Protein AF-A0A0B7N6L7-F1 (afdb_monomer_lite)

Foldseek 3Di:
DDDDPPPVVVVPPVVVVVVVVVVVVVVVVVVVVVVVVVVVVVVVVVVVVVVVVVVVVVVVVVCCCPVFVVVVLVVVLVVLVVVDPDPVSSVVVNVVVVCCCPPPPVVVVVCCVVGVVPD

Secondary structure (DSSP, 8-state):
----SSHHHHHHHHHHHHHHHHHHHHHHHHHHHHHHHHHHHHHHHHHHHHHHHHHHHHHHHHHIIIIIIHHHHHHHHHHHHHH--SHHHHHHHHHHHHHHHHH-HHHHHHHHHHHSTT-

Organism: NCBI:txid35722

Sequence (119 aa):
MKINILEDILGNEEKQEQGIAIKGQAAKLKKLNQQQHLNVKTAFKSYSHSKDRITIHEKIRSEKLNEIILPHLKVELERIRREHNNMDDYRKAREKYIFQFFQQKHEARAFIKKHLKNF

Radius of gyration: 37.96 Å; chains: 1; bounding box: 73×28×114 Å

pLDDT: mean 75.65, std 15.64, range [37.19, 94.06]

Structure (mmCIF, N/CA/C/O backbone):
data_AF-A0A0B7N6L7-F1
#
_entry.id   AF-A0A0B7N6L7-F1
#
loop_
_atom_site.group_PDB
_atom_site.id
_atom_site.type_symbol
_atom_site.label_atom_id
_atom_site.label_alt_id
_atom_site.label_comp_id
_atom_site.label_asym_id
_atom_site.label_entity_id
_atom_site.label_seq_id
_atom_site.pdbx_PDB_ins_code
_atom_site.Cartn_x
_atom_site.Cartn_y
_atom_site.Cartn_z
_atom_site.occupancy
_atom_site.B_iso_or_equiv
_atom_site.auth_seq_id
_atom_site.auth_comp_id
_atom_site.auth_asym_id
_atom_site.auth_atom_id
_atom_site.pdbx_PDB_model_num
ATOM 1 N N . MET A 1 1 ? -46.914 -10.954 86.922 1.00 37.19 1 MET A N 1
ATOM 2 C CA . MET A 1 1 ? -46.256 -11.461 85.701 1.00 37.19 1 MET A CA 1
ATOM 3 C C . MET A 1 1 ? -46.111 -10.316 84.720 1.00 37.19 1 MET A C 1
ATOM 5 O O . MET A 1 1 ? -47.104 -9.854 84.178 1.00 37.19 1 MET A O 1
ATOM 9 N N . LYS A 1 2 ? -44.900 -9.800 84.560 1.00 45.78 2 LYS A N 1
ATOM 10 C CA . LYS A 1 2 ? -44.523 -8.883 83.485 1.00 45.78 2 LYS A CA 1
ATOM 11 C C . LYS A 1 2 ? -43.191 -9.388 82.955 1.00 45.78 2 LYS A C 1
ATOM 13 O O . LYS A 1 2 ? -42.449 -9.961 83.747 1.00 45.78 2 LYS A O 1
ATOM 18 N N . ILE A 1 3 ? -42.921 -9.071 81.693 1.00 47.09 3 ILE A N 1
ATOM 19 C CA . ILE A 1 3 ? -41.639 -9.131 80.972 1.00 47.09 3 ILE A CA 1
ATOM 20 C C . ILE A 1 3 ? -41.689 -10.122 79.792 1.00 47.09 3 ILE A C 1
ATOM 22 O O . ILE A 1 3 ? -42.114 -11.261 79.951 1.00 47.09 3 ILE A O 1
ATOM 26 N N . ASN A 1 4 ? -41.254 -9.595 78.637 1.00 50.53 4 ASN A N 1
ATOM 27 C CA . ASN A 1 4 ? -40.956 -10.208 77.328 1.00 50.53 4 ASN A CA 1
ATOM 28 C C . ASN A 1 4 ? -41.871 -9.841 76.153 1.00 50.53 4 ASN A C 1
ATOM 30 O O . ASN A 1 4 ? -42.339 -10.702 75.425 1.00 50.53 4 ASN A O 1
ATOM 34 N N . ILE A 1 5 ? -42.076 -8.537 75.929 1.00 53.03 5 ILE A N 1
ATOM 35 C CA . ILE A 1 5 ? -42.528 -8.011 74.619 1.00 53.03 5 ILE A CA 1
ATOM 36 C C . ILE A 1 5 ? -41.481 -7.043 74.015 1.00 53.03 5 ILE A C 1
ATOM 38 O O . ILE A 1 5 ? -41.568 -6.668 72.853 1.00 53.03 5 ILE A O 1
ATOM 42 N N . LEU A 1 6 ? -40.447 -6.654 74.774 1.00 46.69 6 LEU A N 1
ATOM 43 C CA . LEU A 1 6 ? -39.466 -5.650 74.335 1.00 46.69 6 LEU A CA 1
ATOM 44 C C . LEU A 1 6 ? -38.290 -6.222 73.521 1.00 46.69 6 LEU A C 1
ATOM 46 O O . LEU A 1 6 ? -37.682 -5.474 72.762 1.00 46.69 6 LEU A O 1
ATOM 50 N N . GLU A 1 7 ? -37.983 -7.519 73.625 1.00 49.62 7 GLU A N 1
ATOM 51 C CA . GLU A 1 7 ? -36.838 -8.116 72.908 1.00 49.62 7 GLU A CA 1
ATOM 52 C C . GLU A 1 7 ? -37.126 -8.360 71.412 1.00 49.62 7 GLU A C 1
ATOM 54 O O . GLU A 1 7 ? -36.240 -8.172 70.579 1.00 49.62 7 GLU A O 1
ATOM 59 N N . ASP A 1 8 ? -38.377 -8.654 71.040 1.00 47.56 8 ASP A N 1
ATOM 60 C CA . ASP A 1 8 ? -38.756 -8.932 69.642 1.00 47.56 8 ASP A CA 1
ATOM 61 C C . ASP A 1 8 ? -38.876 -7.674 68.762 1.00 47.56 8 ASP A C 1
ATOM 63 O O . ASP A 1 8 ? -38.816 -7.761 67.532 1.00 47.56 8 ASP A O 1
ATOM 67 N N . ILE A 1 9 ? -39.023 -6.492 69.371 1.00 48.50 9 ILE A N 1
ATOM 68 C CA . ILE A 1 9 ? -39.126 -5.217 68.641 1.00 48.50 9 ILE A CA 1
ATOM 69 C C . ILE A 1 9 ? -37.726 -4.657 68.339 1.00 48.50 9 ILE A C 1
ATOM 71 O O . ILE A 1 9 ? -37.482 -4.187 67.230 1.00 48.50 9 ILE A O 1
ATOM 75 N N . LEU A 1 10 ? -36.771 -4.801 69.264 1.00 43.88 10 LEU A N 1
ATOM 76 C CA . LEU A 1 10 ? -35.389 -4.331 69.085 1.00 43.88 10 LEU A CA 1
ATOM 77 C C . LEU A 1 10 ? -34.566 -5.198 68.112 1.00 43.88 10 LEU A C 1
ATOM 79 O O . LEU A 1 10 ? -33.677 -4.685 67.438 1.00 43.88 10 LEU A O 1
ATOM 83 N N . GLY A 1 11 ? -34.877 -6.492 67.970 1.00 42.03 11 GLY A N 1
ATOM 84 C CA . GLY A 1 11 ? -34.150 -7.397 67.065 1.00 42.03 11 GLY A CA 1
ATOM 85 C C . GLY A 1 11 ? -34.460 -7.242 65.566 1.00 42.03 11 GLY A C 1
ATOM 86 O O . GLY A 1 11 ? -33.770 -7.839 64.734 1.00 42.03 11 GLY A O 1
ATOM 87 N N . ASN A 1 12 ? -35.490 -6.469 65.202 1.00 46.38 12 ASN A N 1
ATOM 88 C CA . ASN A 1 12 ? -35.960 -6.332 63.816 1.00 46.38 12 ASN A CA 1
ATOM 89 C C . ASN A 1 12 ? -35.611 -4.994 63.147 1.00 46.38 12 ASN A C 1
ATOM 91 O O . ASN A 1 12 ? -35.651 -4.920 61.916 1.00 46.38 12 ASN A O 1
ATOM 95 N N . GLU A 1 13 ? -35.232 -3.964 63.904 1.00 45.56 13 GLU A N 1
ATOM 96 C CA . GLU A 1 13 ? -34.884 -2.653 63.336 1.00 45.56 13 GLU A CA 1
ATOM 97 C C . GLU A 1 13 ? -33.451 -2.626 62.768 1.00 45.56 13 GLU A C 1
ATOM 99 O O . GLU A 1 13 ? -33.231 -2.101 61.675 1.00 45.56 13 GLU A O 1
ATOM 104 N N . GLU A 1 14 ? -32.489 -3.321 63.389 1.00 45.44 14 GLU A N 1
ATOM 105 C CA . GLU A 1 14 ? -31.087 -3.331 62.922 1.00 45.44 14 GLU A CA 1
ATOM 106 C C . GLU A 1 14 ? -30.872 -4.046 61.572 1.00 45.44 14 GLU A C 1
ATOM 108 O O . GLU A 1 14 ? -29.909 -3.769 60.851 1.00 45.44 14 GLU A O 1
ATOM 113 N N . LYS A 1 15 ? -31.774 -4.952 61.172 1.00 49.06 15 LYS A N 1
ATOM 114 C CA . LYS A 1 15 ? -31.649 -5.698 59.904 1.00 49.06 15 LYS A CA 1
ATOM 115 C C . LYS A 1 15 ? -32.203 -4.951 58.690 1.00 49.06 15 LYS A C 1
ATOM 117 O O . LYS A 1 15 ? -31.839 -5.292 57.560 1.00 49.06 15 LYS A O 1
ATOM 122 N N . GLN A 1 16 ? -33.067 -3.953 58.877 1.00 48.38 16 GLN A N 1
ATOM 123 C CA . GLN A 1 16 ? -33.712 -3.264 57.753 1.00 48.38 16 GLN A CA 1
ATOM 124 C C . GLN A 1 16 ? -32.858 -2.135 57.160 1.00 48.38 16 GLN A C 1
ATOM 126 O O . GLN A 1 16 ? -32.861 -1.962 55.938 1.00 48.38 16 GLN A O 1
ATOM 131 N N . GLU A 1 17 ? -32.048 -1.435 57.959 1.00 49.28 17 GLU A N 1
ATOM 132 C CA . GLU A 1 17 ? -31.215 -0.332 57.450 1.00 49.28 17 GLU A CA 1
ATOM 133 C C . GLU A 1 17 ? -30.043 -0.805 56.571 1.00 49.28 17 GLU A C 1
ATOM 135 O O . GLU A 1 17 ? -29.662 -0.133 55.609 1.00 49.28 17 GLU A O 1
ATOM 140 N N . GLN A 1 18 ? -29.517 -2.010 56.801 1.00 51.34 18 GLN A N 1
ATOM 141 C CA . GLN A 1 18 ? -28.386 -2.534 56.023 1.00 51.34 18 GLN A CA 1
ATOM 142 C C . GLN A 1 18 ? -28.801 -3.077 54.640 1.00 51.34 18 GLN A C 1
ATOM 144 O O . GLN A 1 18 ? -28.039 -2.994 53.673 1.00 51.34 18 GLN A O 1
ATOM 149 N N . GLY A 1 19 ? -30.031 -3.584 54.489 1.00 49.22 19 GLY A N 1
ATOM 150 C CA . GLY A 1 19 ? -30.497 -4.215 53.245 1.00 49.22 19 GLY A CA 1
ATOM 151 C C . GLY A 1 19 ? -30.687 -3.250 52.063 1.00 49.22 19 GLY A C 1
ATOM 152 O O . GLY A 1 19 ? -30.523 -3.642 50.902 1.00 49.22 19 GLY A O 1
ATOM 153 N N . ILE A 1 20 ? -31.005 -1.979 52.333 1.00 52.81 20 ILE A N 1
ATOM 154 C CA .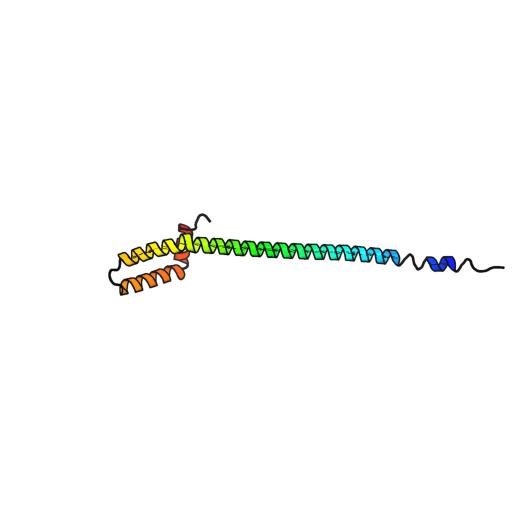 ILE A 1 20 ? -31.230 -0.947 51.305 1.00 52.81 20 ILE A CA 1
ATOM 155 C C . ILE A 1 20 ? -29.892 -0.428 50.752 1.00 52.81 20 ILE A C 1
ATOM 157 O O . ILE A 1 20 ? -29.737 -0.282 49.534 1.00 52.81 20 ILE A O 1
ATOM 161 N N . ALA A 1 21 ? -28.892 -0.239 51.619 1.00 55.44 21 ALA A N 1
ATOM 162 C CA . ALA A 1 21 ? -27.549 0.198 51.233 1.00 55.44 21 ALA A CA 1
ATOM 163 C C . ALA A 1 21 ? -26.843 -0.818 50.308 1.00 55.44 21 ALA A C 1
ATOM 165 O O . ALA A 1 21 ? -26.232 -0.434 49.304 1.00 55.44 21 ALA A O 1
ATOM 166 N N . ILE A 1 22 ? -27.009 -2.119 50.579 1.00 60.44 22 ILE A N 1
ATOM 167 C CA . ILE A 1 22 ? -26.414 -3.213 49.792 1.00 60.44 22 ILE A CA 1
ATOM 168 C C . ILE A 1 22 ? -27.069 -3.329 48.403 1.00 60.44 22 ILE A C 1
ATOM 170 O O . ILE A 1 22 ? -26.370 -3.474 47.396 1.00 60.44 22 ILE A O 1
ATOM 174 N N . LYS A 1 23 ? -28.401 -3.189 48.299 1.00 62.00 23 LYS A N 1
ATOM 175 C CA . LYS A 1 23 ? -29.112 -3.183 47.000 1.00 62.00 23 LYS A CA 1
ATOM 176 C C . LYS A 1 23 ? -28.687 -2.007 46.112 1.00 62.00 23 LYS A C 1
ATOM 178 O O . LYS A 1 23 ? -28.501 -2.184 44.905 1.00 62.00 23 LYS A O 1
ATOM 183 N N . GLY A 1 24 ? -28.478 -0.826 46.699 1.00 67.25 24 GLY A N 1
ATOM 184 C CA . GLY A 1 24 ? -27.974 0.354 45.989 1.00 67.25 24 GLY A CA 1
ATOM 185 C C . GLY A 1 24 ? -26.545 0.178 45.460 1.00 67.25 24 GLY A C 1
ATOM 186 O O . GLY A 1 24 ? -26.254 0.561 44.323 1.00 67.25 24 GLY A O 1
ATOM 187 N N . GLN A 1 25 ? -25.658 -0.450 46.238 1.00 72.31 25 GLN A N 1
ATOM 188 C CA . GLN A 1 25 ? -24.294 -0.781 45.804 1.00 72.31 25 GLN A CA 1
ATOM 189 C C . GLN A 1 25 ? -24.268 -1.849 44.704 1.00 72.31 25 GLN A C 1
ATOM 191 O O . GLN A 1 25 ? -23.569 -1.670 43.705 1.00 72.31 25 GLN A O 1
ATOM 196 N N . ALA A 1 26 ? -25.074 -2.908 44.818 1.00 76.56 26 ALA A N 1
ATOM 197 C CA . ALA A 1 26 ? -25.181 -3.942 43.788 1.00 76.56 26 ALA A CA 1
ATOM 198 C C . ALA A 1 26 ? -25.682 -3.374 42.445 1.00 76.56 26 ALA A C 1
ATOM 200 O O . ALA A 1 26 ? -25.159 -3.714 41.381 1.00 76.56 26 ALA A O 1
ATOM 201 N N . ALA A 1 27 ? -26.645 -2.445 42.476 1.00 78.31 27 ALA A N 1
ATOM 202 C CA . ALA A 1 27 ? -27.123 -1.755 41.278 1.00 78.31 27 ALA A CA 1
ATOM 203 C C . ALA A 1 27 ? -26.042 -0.864 40.635 1.00 78.31 27 ALA A C 1
ATOM 205 O O . ALA A 1 27 ? -25.922 -0.834 39.406 1.00 78.31 27 ALA A O 1
ATOM 206 N N . LYS A 1 28 ? -25.226 -0.1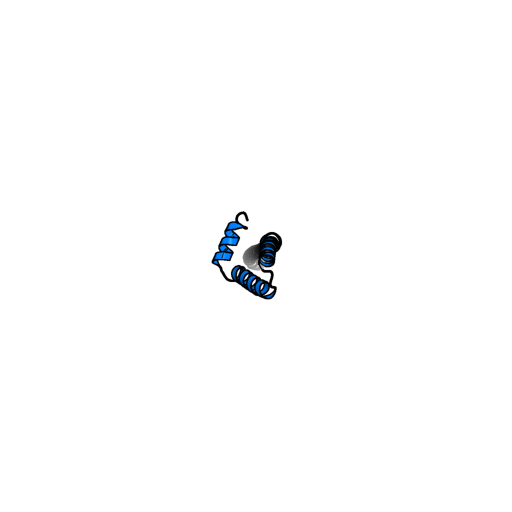72 41.445 1.00 79.88 28 LYS A N 1
ATOM 207 C CA . LYS A 1 28 ? -24.074 0.611 40.962 1.00 79.88 28 LYS A CA 1
ATOM 208 C C . LYS A 1 28 ? -23.014 -0.286 40.317 1.00 79.88 28 LYS A C 1
ATOM 210 O O . LYS A 1 28 ? -22.589 0.009 39.204 1.00 79.88 28 LYS A O 1
ATOM 215 N N . LEU A 1 29 ? -22.658 -1.403 40.954 1.00 81.88 29 LEU A N 1
ATOM 216 C CA . LEU A 1 29 ? -21.731 -2.407 40.411 1.00 81.88 29 LEU A CA 1
ATOM 217 C C . LEU A 1 29 ? -22.224 -2.989 39.082 1.00 81.88 29 LEU A C 1
ATOM 219 O O . LEU A 1 29 ? -21.458 -3.077 38.126 1.00 81.88 29 LEU A O 1
ATOM 223 N N . LYS A 1 30 ? -23.518 -3.311 38.976 1.00 84.12 30 LYS A N 1
ATOM 224 C CA . LYS A 1 30 ? -24.113 -3.808 37.727 1.00 84.12 30 LYS A CA 1
ATOM 225 C C . LYS A 1 30 ? -24.010 -2.786 36.592 1.00 84.12 30 LYS A C 1
ATOM 227 O O . LYS A 1 30 ? -23.620 -3.157 35.487 1.00 84.12 30 LYS A O 1
ATOM 232 N N . LYS A 1 31 ? -24.311 -1.508 36.856 1.00 85.12 31 LYS A N 1
ATOM 233 C CA . LYS A 1 31 ? -24.146 -0.424 35.868 1.00 85.12 31 LYS A CA 1
ATOM 234 C C . LYS A 1 31 ? -22.682 -0.237 35.467 1.00 85.12 31 LYS A C 1
ATOM 236 O O . LYS A 1 31 ? -22.397 -0.072 34.286 1.00 85.12 31 LYS A O 1
ATOM 241 N N . LEU A 1 32 ? -21.759 -0.312 36.426 1.00 85.56 32 LEU A N 1
ATOM 242 C CA . LEU A 1 32 ? -20.326 -0.182 36.169 1.00 85.56 32 LEU A CA 1
ATOM 243 C C . LEU A 1 32 ? -19.810 -1.325 35.280 1.00 85.56 32 LEU A C 1
ATOM 245 O O . LEU A 1 32 ? -19.141 -1.067 34.284 1.00 85.56 32 LEU A O 1
ATOM 249 N N . ASN A 1 33 ? -20.205 -2.567 35.571 1.00 82.69 33 ASN A N 1
ATOM 250 C CA . ASN A 1 33 ? -19.862 -3.739 34.761 1.00 82.69 33 ASN A CA 1
ATOM 251 C C . ASN A 1 33 ? -20.460 -3.663 33.348 1.00 82.69 33 ASN A C 1
ATOM 253 O O . ASN A 1 33 ? -19.793 -4.006 32.374 1.00 82.69 33 ASN A O 1
ATOM 257 N N . GLN A 1 34 ? -21.695 -3.172 33.206 1.00 88.81 34 GLN A N 1
ATOM 258 C CA . GLN A 1 34 ? -22.301 -2.934 31.891 1.00 88.81 34 GLN A CA 1
ATOM 259 C C . GLN A 1 34 ? -21.533 -1.871 31.098 1.00 88.81 34 GLN A C 1
ATOM 261 O O . GLN A 1 34 ? -21.264 -2.069 29.913 1.00 88.81 34 GLN A O 1
ATOM 266 N N . GLN A 1 35 ? -21.129 -0.778 31.747 1.00 89.00 35 GLN A N 1
ATOM 267 C CA . GLN A 1 35 ? -20.329 0.268 31.116 1.00 89.00 35 GLN A CA 1
ATOM 268 C C . GLN A 1 35 ? -18.954 -0.259 30.689 1.00 89.00 35 GLN A C 1
ATOM 270 O O . GLN A 1 35 ? -18.525 -0.009 29.565 1.00 89.00 35 GLN A O 1
ATOM 275 N N . GLN A 1 36 ? -18.282 -1.035 31.543 1.00 86.06 36 GLN A N 1
ATOM 276 C CA . GLN A 1 36 ? -17.018 -1.691 31.203 1.00 86.06 36 GLN A CA 1
ATOM 277 C C . GLN A 1 36 ? -17.181 -2.621 29.998 1.00 86.06 36 GLN A C 1
ATOM 279 O O . GLN A 1 36 ? -16.401 -2.540 29.053 1.00 86.06 36 GLN A O 1
ATOM 284 N N . HIS A 1 37 ? -18.234 -3.439 29.972 1.00 86.94 37 HIS A N 1
ATOM 285 C CA . HIS A 1 37 ? -18.520 -4.324 28.847 1.00 86.94 37 HIS A CA 1
ATOM 286 C C . HIS A 1 37 ? -18.767 -3.547 27.540 1.00 86.94 37 HIS A C 1
ATOM 288 O O . HIS A 1 37 ? -18.272 -3.929 26.477 1.00 86.94 37 HIS A O 1
ATOM 294 N N . LEU A 1 38 ? -19.500 -2.430 27.596 1.00 89.75 38 LEU A N 1
ATOM 295 C CA . LEU A 1 38 ? -19.708 -1.548 26.442 1.00 89.75 38 LEU A CA 1
ATOM 296 C C . LEU A 1 38 ? -18.401 -0.907 25.965 1.00 89.75 38 LEU A C 1
ATOM 298 O O . LEU A 1 38 ? -18.154 -0.855 24.757 1.00 89.75 38 LEU A O 1
ATOM 302 N N . ASN A 1 39 ? -17.547 -0.471 26.889 1.00 90.00 39 ASN A N 1
ATOM 303 C CA . ASN A 1 39 ? -16.245 0.107 26.567 1.00 90.00 39 ASN A CA 1
ATOM 304 C C . ASN A 1 39 ? -15.342 -0.927 25.880 1.00 90.00 39 ASN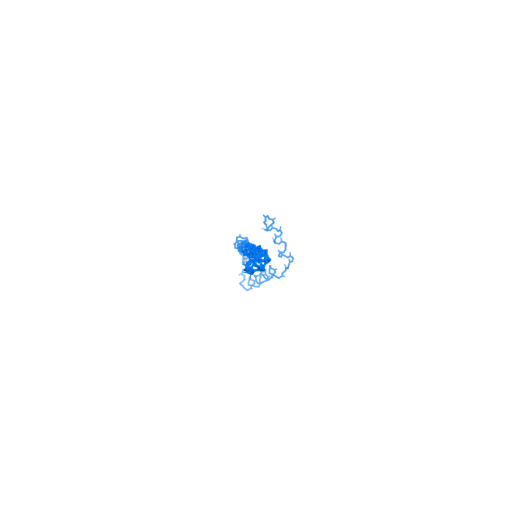 A C 1
ATOM 306 O O . ASN A 1 39 ? -14.759 -0.627 24.840 1.00 90.00 39 ASN A O 1
ATOM 310 N N . VAL A 1 40 ? -15.293 -2.162 26.391 1.00 89.25 40 VAL A N 1
ATOM 311 C CA . VAL A 1 40 ? -14.532 -3.269 25.785 1.00 89.25 40 VAL A CA 1
ATOM 312 C C . VAL A 1 40 ? -15.061 -3.602 24.389 1.00 89.25 40 VAL A C 1
ATOM 314 O O . VAL A 1 40 ? -14.283 -3.699 23.441 1.00 89.25 40 VAL A O 1
ATOM 317 N N . LYS A 1 41 ? -16.385 -3.702 24.216 1.00 91.94 41 LYS A N 1
ATOM 318 C CA . LYS A 1 41 ? -17.003 -3.947 22.902 1.00 91.94 41 LYS A CA 1
ATOM 319 C C . LYS A 1 41 ? -16.676 -2.836 21.903 1.00 91.94 41 LYS A C 1
ATOM 321 O O . LYS A 1 41 ? -16.396 -3.110 20.737 1.00 91.94 41 LYS A O 1
ATOM 326 N N . THR A 1 42 ? -16.697 -1.587 22.360 1.00 90.94 42 THR A N 1
ATOM 327 C CA . THR A 1 42 ? -16.357 -0.422 21.537 1.00 90.94 42 THR A CA 1
ATOM 328 C C . THR A 1 42 ? -14.881 -0.444 21.152 1.00 90.94 42 THR A C 1
ATOM 330 O O . THR A 1 42 ? -14.565 -0.268 19.980 1.00 90.94 42 THR A O 1
ATOM 333 N N . ALA A 1 43 ? -13.985 -0.748 22.093 1.00 88.25 43 ALA A N 1
ATOM 334 C CA . ALA A 1 43 ? -12.556 -0.887 21.829 1.00 88.25 43 ALA A CA 1
ATOM 335 C C . ALA A 1 43 ? -12.269 -1.988 20.796 1.00 88.25 43 ALA A C 1
ATOM 337 O O . ALA A 1 43 ? -11.526 -1.756 19.843 1.00 88.25 43 ALA A O 1
ATOM 338 N N . PHE A 1 44 ? -12.919 -3.150 20.920 1.00 92.50 44 PHE A N 1
ATOM 339 C CA . PHE A 1 44 ? -12.784 -4.240 19.952 1.00 92.50 44 PHE A CA 1
ATOM 340 C C . PHE A 1 44 ? -13.274 -3.834 18.558 1.00 92.50 44 PHE A C 1
ATOM 342 O O . PHE A 1 44 ? -12.596 -4.069 17.559 1.00 92.50 44 PHE A O 1
ATOM 349 N N . LYS A 1 45 ? -14.431 -3.168 18.482 1.00 91.75 45 LYS A N 1
ATOM 350 C CA . LYS A 1 45 ? -14.975 -2.667 17.217 1.00 91.75 45 LYS A CA 1
ATOM 351 C C . LYS A 1 45 ? -14.033 -1.648 16.565 1.00 91.75 45 LYS A C 1
ATOM 353 O O . LYS A 1 45 ? -13.761 -1.749 15.371 1.00 91.75 45 LYS A O 1
ATOM 358 N N . SER A 1 46 ? -13.491 -0.711 17.342 1.00 88.31 46 SER A N 1
ATOM 359 C CA . SER A 1 46 ? -12.508 0.269 16.866 1.00 88.31 46 SER A CA 1
ATOM 360 C C . SER A 1 46 ? -11.225 -0.392 16.363 1.00 88.31 46 SER A C 1
ATOM 362 O O . SER A 1 46 ? -10.702 -0.001 15.316 1.00 88.31 46 SER A O 1
ATOM 364 N N . TYR A 1 47 ? -10.739 -1.419 17.063 1.00 92.75 47 TYR A N 1
ATOM 365 C CA . TYR A 1 47 ? -9.586 -2.205 16.632 1.00 92.75 47 TYR A CA 1
ATOM 366 C C . TYR A 1 47 ? -9.858 -2.923 15.305 1.00 92.75 47 TYR A C 1
ATOM 368 O O . TYR A 1 47 ? -9.078 -2.777 14.364 1.00 92.75 47 TYR A O 1
ATOM 376 N N . SER A 1 48 ? -10.989 -3.627 15.195 1.00 94.06 48 SER A N 1
ATOM 377 C CA . SER A 1 48 ? -11.382 -4.332 13.968 1.00 94.06 48 SER A CA 1
ATOM 378 C C . SER A 1 48 ? -11.461 -3.379 12.779 1.00 94.06 48 SER A C 1
ATOM 380 O O . SER A 1 48 ? -10.832 -3.622 11.757 1.00 94.06 48 SER A O 1
ATOM 382 N N . HIS A 1 49 ? -12.146 -2.243 12.931 1.00 93.06 49 HIS A N 1
ATOM 383 C CA . HIS A 1 49 ? -12.236 -1.247 11.865 1.00 93.06 49 HIS A CA 1
ATOM 384 C C . HIS A 1 49 ? -10.874 -0.677 11.468 1.00 93.06 49 HIS A C 1
ATOM 386 O O . HIS A 1 49 ? -10.629 -0.435 10.289 1.00 93.06 49 HIS A O 1
ATOM 392 N N . SER A 1 50 ? -9.976 -0.461 12.429 1.00 86.94 50 SER A N 1
ATOM 393 C CA . SER A 1 50 ? -8.623 0.016 12.129 1.00 86.94 50 SER A CA 1
ATOM 394 C C . SER A 1 50 ? -7.839 -1.020 11.325 1.00 86.94 50 SER A C 1
ATOM 396 O O . SER A 1 50 ? -7.196 -0.663 10.339 1.00 86.94 50 SER A O 1
ATOM 398 N N . LYS A 1 51 ? -7.950 -2.302 11.690 1.00 93.75 51 LYS A N 1
ATOM 399 C CA . LYS A 1 51 ? -7.349 -3.413 10.948 1.00 93.75 51 LYS A CA 1
ATOM 400 C C . LYS A 1 51 ? -7.883 -3.486 9.517 1.00 93.75 51 LYS A C 1
ATOM 402 O O . LYS A 1 51 ? -7.084 -3.503 8.587 1.00 93.75 51 LYS A O 1
ATOM 407 N N . ASP A 1 52 ? -9.202 -3.440 9.335 1.00 89.38 52 ASP A N 1
ATOM 408 C CA . ASP A 1 52 ? -9.826 -3.496 8.007 1.00 89.38 52 ASP A CA 1
ATOM 409 C C . ASP A 1 52 ? -9.359 -2.337 7.118 1.00 89.38 52 ASP A C 1
ATOM 411 O O . ASP A 1 52 ? -9.029 -2.534 5.949 1.00 89.38 52 ASP A O 1
ATOM 415 N N . ARG A 1 53 ? -9.257 -1.124 7.679 1.00 82.56 53 ARG A N 1
ATOM 416 C CA . ARG A 1 53 ? -8.744 0.049 6.954 1.00 82.56 53 ARG A CA 1
ATOM 417 C C . ARG A 1 53 ? -7.296 -0.141 6.520 1.00 82.56 53 ARG A C 1
ATOM 419 O O . ARG A 1 53 ? -6.975 0.185 5.380 1.00 82.56 53 ARG A O 1
ATOM 426 N N . ILE A 1 54 ? -6.436 -0.673 7.390 1.00 88.69 54 ILE A N 1
ATOM 427 C CA . ILE A 1 54 ? -5.041 -0.982 7.039 1.00 88.69 54 ILE A CA 1
ATOM 428 C C . ILE A 1 54 ? -5.005 -1.991 5.890 1.00 88.69 54 ILE A C 1
ATOM 430 O O . ILE A 1 54 ? -4.355 -1.732 4.881 1.00 88.69 54 ILE A O 1
ATOM 434 N N . THR A 1 55 ? -5.767 -3.080 5.985 1.00 90.12 55 THR A N 1
ATOM 435 C CA . THR A 1 55 ? -5.816 -4.110 4.940 1.00 90.12 55 THR A CA 1
ATOM 436 C C . THR A 1 55 ? -6.328 -3.565 3.606 1.00 90.12 55 THR A C 1
ATOM 438 O O . THR A 1 55 ? -5.763 -3.874 2.558 1.00 90.12 55 THR A O 1
ATOM 441 N N . ILE A 1 56 ? -7.352 -2.706 3.614 1.00 84.69 56 ILE A N 1
ATOM 442 C CA . ILE A 1 56 ? -7.833 -2.028 2.401 1.00 84.69 56 ILE A CA 1
ATOM 443 C C . ILE A 1 56 ? -6.729 -1.149 1.807 1.00 84.69 56 ILE A C 1
ATOM 445 O O . ILE A 1 56 ? -6.489 -1.197 0.602 1.00 84.69 56 ILE A O 1
ATOM 449 N N . HIS A 1 57 ? -6.025 -0.370 2.631 1.00 81.31 57 HIS A N 1
ATOM 450 C CA . HIS A 1 57 ? -4.919 0.461 2.160 1.00 81.31 57 HIS A CA 1
ATOM 451 C C . HIS A 1 57 ? -3.768 -0.364 1.575 1.00 81.31 57 HIS A C 1
ATOM 453 O O . HIS A 1 57 ? -3.215 0.018 0.543 1.00 81.31 57 HIS A O 1
ATOM 459 N N . GLU A 1 58 ? -3.418 -1.493 2.187 1.00 81.44 58 GLU A N 1
ATOM 460 C CA . GLU A 1 58 ? -2.406 -2.416 1.669 1.00 81.44 58 GLU A CA 1
ATOM 461 C C . GLU A 1 58 ? -2.831 -3.0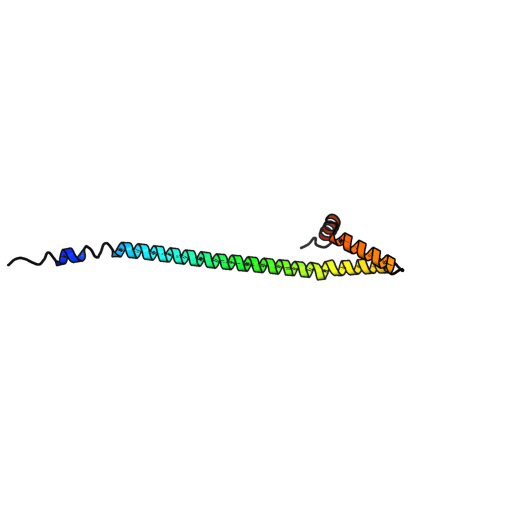32 0.337 1.00 81.44 58 GLU A C 1
ATOM 463 O O . GLU A 1 58 ? -2.031 -3.067 -0.600 1.00 81.44 58 GLU A O 1
ATOM 468 N N . LYS A 1 59 ? -4.099 -3.439 0.216 1.00 84.12 59 LYS A N 1
ATOM 469 C CA . LYS A 1 59 ? -4.665 -3.961 -1.029 1.00 84.12 59 LYS A CA 1
ATOM 470 C C . LYS A 1 59 ? -4.605 -2.918 -2.145 1.00 84.12 59 LYS A C 1
ATOM 472 O O . LYS A 1 59 ? -4.003 -3.188 -3.179 1.00 84.12 59 LYS A O 1
ATOM 477 N N . ILE A 1 60 ? -5.105 -1.705 -1.898 1.00 77.88 60 ILE A N 1
ATOM 478 C CA . ILE A 1 60 ? -5.052 -0.595 -2.864 1.00 77.88 60 ILE A CA 1
ATOM 479 C C . ILE A 1 60 ? -3.601 -0.272 -3.243 1.00 77.88 60 ILE A C 1
ATOM 481 O O . ILE A 1 60 ? -3.303 0.001 -4.404 1.00 77.88 60 ILE A O 1
ATOM 485 N N . ARG A 1 61 ? -2.667 -0.295 -2.283 1.00 82.00 61 ARG A N 1
ATOM 486 C CA . ARG A 1 61 ? -1.241 -0.065 -2.552 1.00 82.00 61 ARG A CA 1
ATOM 487 C C . ARG A 1 61 ? -0.657 -1.153 -3.453 1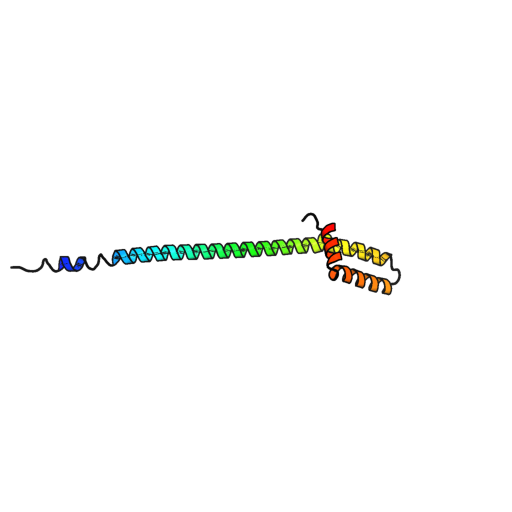.00 82.00 61 ARG A C 1
ATOM 489 O O . ARG A 1 61 ? 0.095 -0.825 -4.368 1.00 82.00 61 ARG A O 1
ATOM 496 N N . SER A 1 62 ? -0.991 -2.415 -3.194 1.00 83.25 62 SER A N 1
ATOM 497 C CA . SER A 1 62 ? -0.555 -3.560 -3.997 1.00 83.25 62 SER A CA 1
ATOM 498 C C . SER A 1 62 ? -1.119 -3.503 -5.418 1.00 83.25 62 SER A C 1
ATOM 500 O O . SER A 1 62 ? -0.366 -3.643 -6.379 1.00 83.25 62 SER A O 1
ATOM 502 N N . GLU A 1 63 ? -2.412 -3.212 -5.564 1.00 85.12 63 GLU A N 1
ATOM 503 C CA . GLU A 1 63 ? -3.079 -3.035 -6.861 1.00 85.12 63 GLU A CA 1
ATOM 504 C C . GLU A 1 63 ? -2.446 -1.880 -7.644 1.00 85.12 63 GLU A C 1
ATOM 506 O O . GLU A 1 63 ? -1.961 -2.079 -8.755 1.00 85.12 63 GLU A O 1
ATOM 511 N N . LYS A 1 64 ? -2.306 -0.692 -7.035 1.00 78.94 64 LYS A N 1
ATOM 512 C CA . LYS A 1 64 ? -1.654 0.462 -7.681 1.00 78.94 64 LYS A CA 1
ATOM 513 C C . LYS A 1 64 ? -0.218 0.141 -8.120 1.00 78.94 64 LYS A C 1
ATOM 515 O O . LYS A 1 64 ? 0.206 0.574 -9.194 1.00 78.94 64 LYS A O 1
ATOM 520 N N . LEU A 1 65 ? 0.539 -0.612 -7.318 1.00 80.38 65 LEU A N 1
ATOM 521 C CA . LEU A 1 65 ? 1.894 -1.031 -7.680 1.00 80.38 65 LEU A CA 1
ATOM 522 C C . LEU A 1 65 ? 1.892 -1.969 -8.893 1.00 80.38 65 LEU A C 1
ATOM 524 O O . LEU A 1 65 ? 2.606 -1.714 -9.861 1.00 80.38 65 LEU A O 1
ATOM 528 N N . ASN A 1 66 ? 1.100 -3.038 -8.841 1.00 81.94 66 ASN A N 1
ATOM 529 C CA . ASN A 1 66 ? 1.147 -4.115 -9.826 1.00 81.94 66 ASN A CA 1
ATOM 530 C C . ASN A 1 66 ? 0.421 -3.783 -11.133 1.00 81.94 66 ASN A C 1
ATOM 532 O O . ASN A 1 66 ? 0.871 -4.212 -12.192 1.00 81.94 66 ASN A O 1
ATOM 536 N N . GLU A 1 67 ? -0.660 -3.008 -11.076 1.00 84.19 67 GLU A N 1
ATOM 537 C CA . GLU A 1 67 ? -1.516 -2.725 -12.233 1.00 84.19 67 GLU A CA 1
ATOM 538 C C . GLU A 1 67 ? -1.163 -1.415 -12.939 1.00 84.19 67 GLU A C 1
ATOM 540 O O . GLU A 1 67 ? -1.405 -1.281 -14.136 1.00 84.19 67 GLU A O 1
ATOM 545 N N . ILE A 1 68 ? -0.571 -0.445 -12.231 1.00 80.69 68 ILE A N 1
ATOM 546 C CA . ILE A 1 68 ? -0.296 0.888 -12.793 1.00 80.69 68 ILE A CA 1
ATOM 547 C C . ILE A 1 68 ? 1.205 1.168 -12.842 1.00 80.69 68 ILE A C 1
ATOM 549 O O . ILE A 1 68 ? 1.754 1.439 -13.912 1.00 80.69 68 ILE A O 1
ATOM 553 N N . ILE A 1 69 ? 1.890 1.098 -11.696 1.00 79.50 69 ILE A N 1
ATOM 554 C CA . ILE A 1 69 ? 3.291 1.532 -11.581 1.00 79.50 69 ILE A CA 1
ATOM 555 C C . ILE A 1 69 ? 4.232 0.586 -12.341 1.00 79.50 69 ILE A C 1
ATOM 557 O O . ILE A 1 69 ? 5.011 1.042 -13.179 1.00 79.50 69 ILE A O 1
ATOM 561 N N . LEU A 1 70 ? 4.162 -0.724 -12.080 1.00 83.75 70 LEU A N 1
ATOM 562 C CA . LEU A 1 70 ? 5.051 -1.707 -12.707 1.00 83.75 70 LEU A CA 1
ATOM 563 C C . LEU A 1 70 ? 4.868 -1.810 -14.230 1.00 83.75 70 LEU A C 1
ATOM 565 O O . LEU A 1 70 ? 5.886 -1.845 -14.924 1.00 83.75 70 LEU A O 1
ATOM 569 N N . PRO A 1 71 ? 3.642 -1.836 -14.791 1.00 87.06 71 PRO A N 1
ATOM 570 C CA . PRO A 1 71 ? 3.465 -1.860 -16.241 1.00 87.06 71 PRO A CA 1
ATOM 571 C C . PRO A 1 71 ? 4.039 -0.617 -16.920 1.00 87.06 71 PRO A C 1
ATOM 573 O O . PRO A 1 71 ? 4.709 -0.741 -17.942 1.00 87.06 71 PRO A O 1
ATOM 576 N N . HIS A 1 72 ? 3.860 0.567 -16.328 1.00 84.12 72 HIS A N 1
ATOM 577 C CA . HIS A 1 72 ? 4.425 1.793 -16.884 1.00 84.12 72 HIS A CA 1
ATOM 578 C C . HIS A 1 72 ? 5.959 1.787 -16.855 1.00 84.12 72 HIS A C 1
ATOM 580 O O . HIS A 1 72 ? 6.595 2.057 -17.872 1.00 84.12 72 HIS A O 1
ATOM 586 N N . LEU A 1 73 ? 6.552 1.378 -15.727 1.00 84.56 73 LEU A N 1
ATOM 587 C CA . LEU A 1 73 ? 7.999 1.173 -15.610 1.00 84.56 73 LEU A CA 1
ATOM 588 C C . LEU A 1 73 ? 8.524 0.199 -16.670 1.00 84.56 73 LEU A C 1
ATOM 590 O O . LEU A 1 73 ? 9.551 0.469 -17.281 1.00 84.56 73 LEU A O 1
ATOM 594 N N . LYS A 1 74 ? 7.825 -0.915 -16.926 1.00 87.06 74 LYS A N 1
ATOM 595 C CA . LYS A 1 74 ? 8.214 -1.873 -17.973 1.00 87.06 74 LYS A CA 1
ATOM 596 C C . LYS A 1 74 ? 8.214 -1.235 -19.362 1.00 87.06 74 LYS A C 1
ATOM 598 O O . LYS A 1 74 ? 9.179 -1.416 -20.095 1.00 87.06 74 LYS A O 1
ATOM 603 N N . VAL A 1 75 ? 7.172 -0.478 -19.714 1.00 88.81 75 VAL A N 1
ATOM 604 C CA . VAL A 1 75 ? 7.073 0.193 -21.024 1.00 88.81 75 VAL A CA 1
ATOM 605 C C . VAL A 1 75 ? 8.228 1.175 -21.235 1.00 88.81 75 VAL A C 1
ATOM 607 O O . VAL A 1 75 ? 8.868 1.154 -22.287 1.00 88.81 75 VAL A O 1
ATOM 610 N N . GLU A 1 76 ? 8.527 1.997 -20.232 1.00 85.19 76 GLU A N 1
ATOM 611 C CA . GLU A 1 76 ? 9.610 2.983 -20.302 1.00 85.19 76 GLU A CA 1
ATOM 612 C C . GLU A 1 76 ? 10.992 2.312 -20.328 1.00 85.19 76 GLU A C 1
ATOM 614 O O . GLU A 1 76 ? 11.856 2.696 -21.113 1.00 85.19 76 GLU A O 1
ATOM 619 N N . LEU A 1 77 ? 11.197 1.233 -19.568 1.00 87.00 77 LEU A N 1
ATOM 620 C CA . LEU A 1 77 ? 12.444 0.463 -19.620 1.00 87.00 77 LEU A CA 1
ATOM 621 C C . LEU A 1 77 ? 12.661 -0.230 -20.974 1.00 87.00 77 LEU A C 1
ATOM 623 O O . LEU A 1 77 ? 13.795 -0.277 -21.451 1.00 87.00 77 LEU A O 1
ATOM 627 N N . GLU A 1 78 ? 11.603 -0.732 -21.615 1.00 89.06 78 GLU A N 1
ATOM 628 C CA . GLU A 1 78 ? 11.674 -1.285 -22.976 1.00 89.06 78 GLU A CA 1
ATOM 629 C C . GLU A 1 78 ? 11.922 -0.204 -24.032 1.00 89.06 78 GLU A C 1
ATOM 631 O O . GLU A 1 78 ? 12.548 -0.453 -25.062 1.00 89.06 78 GLU A O 1
ATOM 636 N N . ARG A 1 79 ? 11.453 1.023 -23.801 1.00 89.69 79 ARG A N 1
ATOM 637 C CA . ARG A 1 79 ? 11.820 2.169 -24.635 1.00 89.69 79 ARG A CA 1
ATOM 638 C C . ARG A 1 79 ? 13.307 2.498 -24.488 1.00 89.69 79 ARG A C 1
ATOM 640 O O . ARG A 1 79 ? 14.004 2.540 -25.496 1.00 89.69 79 ARG A O 1
ATOM 647 N N . ILE A 1 80 ? 13.802 2.631 -23.258 1.00 86.38 80 ILE A N 1
ATOM 648 C CA . ILE A 1 80 ? 15.223 2.894 -22.973 1.00 86.38 80 ILE A CA 1
ATOM 649 C C . ILE A 1 80 ? 16.111 1.805 -23.587 1.00 86.38 80 ILE A C 1
ATOM 651 O O . ILE A 1 80 ? 17.154 2.113 -24.160 1.00 86.38 80 ILE A O 1
ATOM 655 N N . ARG A 1 81 ? 15.685 0.536 -23.521 1.00 87.69 81 ARG A N 1
ATOM 656 C CA . ARG A 1 81 ? 16.382 -0.591 -24.156 1.00 87.69 81 ARG A CA 1
ATOM 657 C C . ARG A 1 81 ? 16.470 -0.451 -25.673 1.00 87.69 81 ARG A C 1
ATOM 659 O O . ARG A 1 81 ? 17.512 -0.743 -26.239 1.00 87.69 81 ARG A O 1
ATOM 666 N N . ARG A 1 82 ? 15.393 -0.014 -26.329 1.00 90.19 82 ARG A N 1
ATOM 667 C CA . ARG A 1 82 ? 15.371 0.206 -27.785 1.00 90.19 82 ARG A CA 1
ATOM 668 C C . ARG A 1 82 ? 16.223 1.399 -28.221 1.00 90.19 82 ARG A C 1
ATOM 670 O O . ARG A 1 82 ? 16.717 1.401 -29.339 1.00 90.19 82 ARG A O 1
ATOM 677 N N . GLU A 1 83 ? 16.391 2.395 -27.356 1.00 92.19 83 GLU A N 1
ATOM 678 C CA . GLU A 1 83 ? 17.205 3.587 -27.629 1.00 92.19 83 GLU A CA 1
ATOM 679 C C . GLU A 1 83 ? 18.718 3.335 -27.464 1.00 92.19 83 GLU A C 1
ATOM 681 O O . GLU A 1 83 ? 19.522 4.056 -28.052 1.00 92.19 83 GLU A O 1
ATOM 686 N N . HIS A 1 84 ? 19.122 2.305 -26.710 1.00 90.38 84 HIS A N 1
ATOM 687 C CA . HIS A 1 84 ? 20.528 2.002 -26.429 1.00 90.38 84 HIS A CA 1
ATOM 688 C C . HIS A 1 84 ? 20.921 0.626 -26.979 1.00 90.38 84 HIS A C 1
ATOM 690 O O . HIS A 1 84 ? 20.619 -0.407 -26.386 1.00 90.38 84 HIS A O 1
ATOM 696 N N . ASN A 1 85 ? 21.664 0.613 -28.088 1.00 80.31 85 ASN A N 1
ATOM 697 C CA . ASN A 1 85 ? 22.175 -0.624 -28.696 1.00 80.31 85 ASN A CA 1
ATOM 698 C C . ASN A 1 85 ? 23.329 -1.262 -27.898 1.00 80.31 85 ASN A C 1
ATOM 700 O O . ASN A 1 85 ? 23.587 -2.456 -28.031 1.00 80.31 85 ASN A O 1
ATOM 704 N N . ASN A 1 86 ? 24.026 -0.476 -27.071 1.00 91.88 86 ASN A N 1
ATOM 705 C CA . ASN A 1 86 ? 25.081 -0.951 -26.180 1.00 91.88 86 ASN A CA 1
ATOM 706 C C . ASN A 1 86 ? 24.501 -1.330 -24.807 1.00 91.88 86 ASN A C 1
ATOM 708 O O . ASN A 1 86 ? 23.815 -0.532 -24.164 1.00 91.88 86 ASN A O 1
ATOM 712 N N . MET A 1 87 ? 24.830 -2.533 -24.333 1.00 88.44 87 MET A N 1
ATOM 713 C CA . MET A 1 87 ? 24.350 -3.065 -23.056 1.00 88.44 87 MET A CA 1
ATOM 714 C C . MET A 1 87 ? 24.838 -2.271 -21.839 1.00 88.44 87 MET A C 1
ATOM 716 O O . MET A 1 87 ? 24.099 -2.168 -20.856 1.00 88.44 87 MET A O 1
ATOM 720 N N . ASP A 1 88 ? 26.035 -1.685 -21.891 1.00 90.44 88 ASP A N 1
ATOM 721 C CA . ASP A 1 88 ? 26.566 -0.890 -20.776 1.00 90.44 88 ASP A CA 1
ATOM 722 C C . ASP A 1 88 ? 25.883 0.476 -20.670 1.00 90.44 88 ASP A C 1
ATOM 724 O O . ASP A 1 88 ? 25.558 0.931 -19.568 1.00 90.44 88 ASP A O 1
ATOM 728 N N . ASP A 1 89 ? 25.590 1.102 -21.809 1.00 87.62 89 ASP A N 1
ATOM 729 C CA . ASP A 1 89 ? 24.863 2.372 -21.849 1.00 87.62 89 ASP A CA 1
ATOM 730 C C . ASP A 1 89 ? 23.400 2.174 -21.438 1.00 87.62 89 ASP A C 1
ATOM 732 O O . ASP A 1 89 ? 22.874 2.941 -20.627 1.00 87.62 89 ASP A O 1
ATOM 736 N N . TYR A 1 90 ? 22.775 1.074 -21.878 1.00 89.75 90 TYR A N 1
ATOM 737 C CA . TYR A 1 90 ? 21.463 0.653 -21.388 1.00 89.75 90 TYR A CA 1
ATOM 738 C C . TYR A 1 90 ? 21.452 0.467 -19.865 1.00 89.75 90 TYR A C 1
ATOM 740 O O . TYR A 1 90 ? 20.544 0.960 -19.191 1.00 89.75 90 TYR A O 1
ATOM 748 N N . ARG A 1 91 ? 22.453 -0.224 -19.299 1.00 89.19 91 ARG A N 1
ATOM 749 C CA . ARG A 1 91 ? 22.526 -0.482 -17.852 1.00 89.19 91 ARG A CA 1
ATOM 750 C C . ARG A 1 91 ? 22.572 0.824 -17.059 1.00 89.19 91 ARG A C 1
ATOM 752 O O . ARG A 1 91 ? 21.770 0.994 -16.141 1.00 89.19 91 ARG A O 1
ATOM 759 N N . LYS A 1 92 ? 23.432 1.766 -17.461 1.00 89.81 92 LYS A N 1
ATOM 760 C CA . LYS A 1 92 ? 23.543 3.092 -16.830 1.00 89.81 92 LYS A CA 1
ATOM 761 C C . LYS A 1 92 ? 22.250 3.900 -16.957 1.00 89.81 92 LYS A C 1
ATOM 763 O O . LYS A 1 92 ? 21.799 4.494 -15.977 1.00 89.81 92 LYS A O 1
ATOM 768 N N . ALA A 1 93 ? 21.629 3.907 -18.138 1.00 85.06 93 ALA A N 1
ATOM 769 C CA . ALA A 1 93 ? 20.373 4.618 -18.377 1.00 85.06 93 ALA A CA 1
ATOM 770 C C . ALA A 1 93 ? 19.219 4.042 -17.539 1.00 85.06 93 ALA A C 1
ATOM 772 O O . ALA A 1 93 ? 18.470 4.792 -16.912 1.00 85.06 93 ALA A O 1
ATOM 773 N N . ARG A 1 94 ? 19.119 2.710 -17.453 1.00 87.06 94 ARG A N 1
ATOM 774 C CA . ARG A 1 94 ? 18.146 2.003 -16.611 1.00 87.06 94 ARG A CA 1
ATOM 775 C C . ARG A 1 94 ? 18.319 2.335 -15.131 1.00 87.06 94 ARG A C 1
ATOM 777 O O . ARG A 1 94 ? 17.334 2.635 -14.462 1.00 87.06 94 ARG A O 1
ATOM 784 N N . GLU A 1 95 ? 19.542 2.275 -14.612 1.00 86.50 95 GLU A N 1
ATOM 785 C CA . GLU A 1 95 ? 19.828 2.583 -13.204 1.00 86.50 95 GLU A CA 1
ATOM 786 C C . GLU A 1 95 ? 19.487 4.035 -12.864 1.00 86.50 95 GLU A C 1
ATOM 788 O O . GLU A 1 95 ? 18.811 4.287 -11.865 1.00 86.50 95 GLU A O 1
ATOM 793 N N . LYS A 1 96 ? 19.864 4.981 -13.733 1.00 86.31 96 LYS A N 1
ATOM 794 C CA . LYS A 1 96 ? 19.515 6.398 -13.582 1.00 86.31 96 LYS A CA 1
ATOM 795 C C . LYS A 1 96 ? 18.001 6.612 -13.563 1.00 86.31 96 LYS A C 1
ATOM 797 O O . LYS A 1 96 ? 17.505 7.318 -12.690 1.00 86.31 96 LYS A O 1
ATOM 802 N N . TYR A 1 97 ? 17.275 5.983 -14.485 1.00 82.62 97 TYR A N 1
ATOM 803 C CA . TYR A 1 97 ? 15.821 6.100 -14.586 1.00 82.62 97 TYR A CA 1
ATOM 804 C C . TYR A 1 97 ? 15.102 5.540 -13.350 1.00 82.62 97 TYR A C 1
ATOM 806 O O . TYR A 1 97 ? 14.243 6.204 -12.768 1.00 82.62 97 TYR A O 1
ATOM 814 N N . ILE A 1 98 ? 15.502 4.350 -12.887 1.00 81.62 98 ILE A N 1
ATOM 815 C CA . ILE A 1 98 ? 14.984 3.754 -11.647 1.00 81.62 98 ILE A CA 1
ATOM 816 C C . ILE A 1 98 ? 15.263 4.689 -10.463 1.00 81.62 98 ILE A C 1
ATOM 818 O O . ILE A 1 98 ? 14.364 4.983 -9.677 1.00 81.62 98 ILE A O 1
ATOM 822 N N . PHE A 1 99 ? 16.489 5.200 -10.349 1.00 81.69 99 PHE A N 1
ATOM 823 C CA . PHE A 1 99 ? 16.868 6.104 -9.268 1.00 81.69 99 PHE A CA 1
ATOM 824 C C . PHE A 1 99 ? 16.031 7.391 -9.263 1.00 81.69 99 PHE A C 1
ATOM 826 O O . PHE A 1 99 ? 15.538 7.793 -8.209 1.00 81.69 99 PHE A O 1
ATOM 833 N N . GLN A 1 100 ? 15.814 8.009 -10.427 1.00 73.88 100 GLN A N 1
ATOM 834 C CA . GLN A 1 100 ? 14.975 9.203 -10.577 1.00 73.88 100 GLN A CA 1
ATOM 835 C C . GLN A 1 100 ? 13.540 8.956 -10.099 1.00 73.88 100 GLN A C 1
ATOM 837 O O . GLN A 1 100 ? 13.035 9.709 -9.261 1.00 73.88 100 GLN A O 1
ATOM 842 N N . PHE A 1 101 ? 12.945 7.834 -10.511 1.00 71.50 101 PHE A N 1
ATOM 843 C CA . PHE A 1 101 ? 11.580 7.467 -10.143 1.00 71.50 101 PHE A CA 1
ATOM 844 C C . PHE A 1 101 ? 11.382 7.304 -8.624 1.00 71.50 101 PHE A C 1
ATOM 846 O O . PHE A 1 101 ? 10.333 7.670 -8.092 1.00 71.50 101 PHE A O 1
ATOM 853 N N . PHE A 1 102 ? 12.386 6.784 -7.907 1.00 70.12 102 PHE A N 1
ATOM 854 C CA . PHE A 1 102 ? 12.282 6.513 -6.466 1.00 70.12 102 PHE A CA 1
ATOM 855 C C . PHE A 1 102 ? 12.819 7.630 -5.559 1.00 70.12 102 PHE A C 1
ATOM 857 O O . PHE A 1 102 ? 12.353 7.758 -4.427 1.00 70.12 102 PHE A O 1
ATOM 864 N N . GLN A 1 103 ? 13.774 8.446 -6.013 1.00 71.31 103 GLN A N 1
ATOM 865 C CA . GLN A 1 103 ? 14.429 9.456 -5.168 1.00 71.31 103 GLN A CA 1
ATOM 866 C C . GLN A 1 103 ? 13.896 10.875 -5.383 1.00 71.31 103 GLN A C 1
ATOM 868 O O . GLN A 1 103 ? 13.887 11.685 -4.450 1.00 71.31 103 GLN A O 1
ATOM 873 N N . GLN A 1 104 ? 13.408 11.207 -6.580 1.00 73.38 104 GLN A N 1
ATOM 874 C CA . GLN A 1 104 ? 12.961 12.563 -6.874 1.00 73.38 104 GLN A CA 1
ATOM 875 C C . GLN A 1 104 ? 11.487 12.749 -6.504 1.00 73.38 104 GLN A C 1
ATOM 877 O O . GLN A 1 104 ? 10.572 12.498 -7.286 1.00 73.38 104 GLN A O 1
ATOM 882 N N . LYS A 1 105 ? 11.247 13.263 -5.287 1.00 69.69 105 LYS A N 1
ATOM 883 C CA . LYS A 1 105 ? 9.896 13.533 -4.748 1.00 69.69 105 LYS A CA 1
ATOM 884 C C . LYS A 1 105 ? 8.985 14.311 -5.709 1.00 69.69 105 LYS A C 1
ATOM 886 O O . LYS A 1 105 ? 7.771 14.126 -5.663 1.00 69.69 105 LYS A O 1
ATOM 891 N N . HIS A 1 106 ? 9.534 15.204 -6.532 1.00 73.94 106 HIS A N 1
ATOM 892 C CA . HIS A 1 106 ? 8.752 16.005 -7.474 1.00 73.94 106 HIS A CA 1
ATOM 893 C C . HIS A 1 106 ? 8.304 15.198 -8.705 1.00 73.94 106 HIS A C 1
ATOM 895 O O . HIS A 1 106 ? 7.139 15.300 -9.085 1.00 73.94 106 HIS A O 1
ATOM 901 N N . GLU A 1 107 ? 9.167 14.345 -9.265 1.00 67.31 107 GLU A N 1
ATOM 902 C CA . GLU A 1 107 ? 8.818 13.445 -10.372 1.00 67.31 107 GLU A CA 1
ATOM 903 C C . GLU A 1 107 ? 7.817 12.381 -9.921 1.00 67.31 107 GLU A C 1
ATOM 905 O O . GLU A 1 107 ? 6.797 12.173 -10.577 1.00 67.31 107 GLU A O 1
ATOM 910 N N . ALA A 1 108 ? 8.016 11.807 -8.731 1.00 67.19 108 ALA A N 1
ATOM 911 C CA . ALA A 1 108 ? 7.048 10.899 -8.122 1.00 67.19 108 ALA A CA 1
ATOM 912 C C . ALA A 1 108 ? 5.674 11.575 -7.937 1.00 67.19 108 ALA A C 1
ATOM 914 O O . ALA A 1 108 ? 4.638 10.992 -8.253 1.00 67.19 108 ALA A O 1
ATOM 915 N N . ARG A 1 109 ? 5.635 12.842 -7.491 1.00 69.94 109 ARG A N 1
ATOM 916 C CA . ARG A 1 109 ? 4.386 13.624 -7.391 1.00 69.94 109 ARG A CA 1
ATOM 917 C C . ARG A 1 109 ? 3.742 13.879 -8.753 1.00 69.94 109 ARG A C 1
ATOM 919 O O . ARG A 1 109 ? 2.520 13.782 -8.858 1.00 69.94 109 ARG A O 1
ATOM 926 N N . ALA A 1 110 ? 4.526 14.212 -9.777 1.00 72.12 110 ALA A N 1
ATOM 927 C CA . ALA A 1 110 ? 4.023 14.419 -11.133 1.00 72.12 110 ALA A CA 1
ATOM 928 C C . ALA A 1 110 ? 3.425 13.126 -11.707 1.00 72.12 110 ALA A C 1
ATOM 930 O O . ALA A 1 110 ? 2.320 13.154 -12.250 1.00 72.12 110 ALA A O 1
ATOM 931 N N . PHE A 1 111 ? 4.097 11.992 -11.496 1.00 70.12 111 PHE A N 1
ATOM 932 C CA . PHE A 1 111 ? 3.606 10.668 -11.861 1.00 70.12 111 PHE A CA 1
ATOM 933 C C . PHE A 1 111 ? 2.282 10.344 -11.156 1.00 70.12 111 PHE A C 1
ATOM 935 O O . PHE A 1 111 ? 1.294 10.043 -11.822 1.00 70.12 111 PHE A O 1
ATOM 942 N N . ILE A 1 112 ? 2.212 10.501 -9.828 1.00 68.44 112 ILE A N 1
ATOM 943 C CA . ILE A 1 112 ? 0.982 10.292 -9.043 1.00 68.44 112 ILE A CA 1
ATOM 944 C C . ILE A 1 112 ? -0.152 11.184 -9.574 1.00 68.44 112 ILE A C 1
ATOM 946 O O . ILE A 1 112 ? -1.255 10.705 -9.831 1.00 68.44 112 ILE A O 1
ATOM 950 N N . LYS A 1 113 ? 0.120 12.473 -9.814 1.00 71.88 113 LYS A N 1
ATOM 951 C CA . LYS A 1 113 ? -0.865 13.437 -10.330 1.00 71.88 113 LYS A CA 1
ATOM 952 C C . LYS A 1 113 ? -1.332 13.110 -11.751 1.00 71.88 113 LYS A C 1
ATOM 954 O O . LYS A 1 113 ? -2.430 13.514 -12.119 1.00 71.88 113 LYS A O 1
ATOM 959 N N . LYS A 1 114 ? -0.521 12.442 -12.567 1.00 70.31 114 LYS A N 1
ATOM 960 C CA . LYS A 1 114 ? -0.864 12.097 -13.952 1.00 70.31 114 LYS A CA 1
ATOM 961 C C . LYS A 1 114 ? -1.558 10.738 -14.058 1.00 70.31 114 LYS A C 1
ATOM 963 O O . LYS A 1 114 ? -2.495 10.612 -14.835 1.00 70.31 114 LYS A O 1
ATOM 968 N N . HIS A 1 115 ? -1.128 9.757 -13.267 1.00 66.69 115 HIS A N 1
ATOM 969 C CA . HIS A 1 115 ? -1.496 8.349 -13.443 1.00 66.69 115 HIS A CA 1
ATOM 970 C C . HIS A 1 115 ? -2.380 7.772 -12.327 1.00 6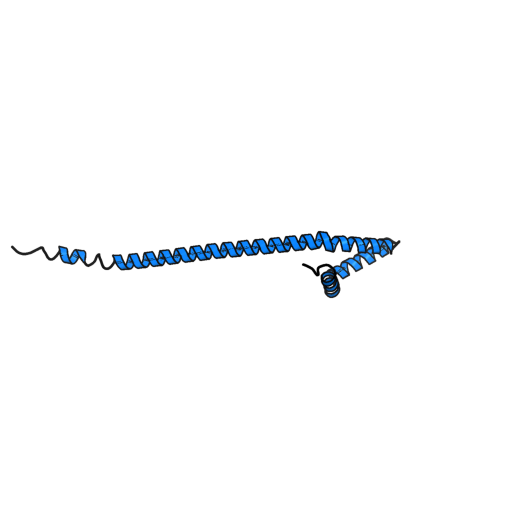6.69 115 HIS A C 1
ATOM 972 O O . HIS A 1 115 ? -2.998 6.737 -12.537 1.00 66.69 115 HIS A O 1
ATOM 978 N N . LEU A 1 116 ? -2.490 8.427 -11.164 1.00 68.06 116 LEU A N 1
ATOM 979 C CA . LEU A 1 116 ? -3.288 7.943 -10.022 1.00 68.06 116 LEU A CA 1
ATOM 980 C C . LEU A 1 116 ? -4.456 8.878 -9.657 1.00 68.06 116 LEU A C 1
ATOM 982 O O . LEU A 1 116 ? -5.045 8.743 -8.590 1.00 68.06 116 LEU A O 1
ATOM 986 N N . LYS A 1 117 ? -4.786 9.839 -10.527 1.00 55.47 117 LYS A N 1
ATOM 987 C CA . LYS A 1 117 ? -5.629 11.011 -10.223 1.00 55.47 117 LYS A CA 1
ATOM 988 C C . LYS A 1 117 ? -7.111 10.729 -9.916 1.00 55.47 117 LYS A C 1
ATOM 990 O O . LYS A 1 117 ? -7.792 11.650 -9.486 1.00 55.47 117 LYS A O 1
ATOM 995 N N . ASN A 1 118 ? -7.588 9.500 -10.116 1.00 51.69 118 ASN A N 1
ATOM 996 C CA . ASN A 1 118 ? -9.002 9.124 -9.967 1.00 51.69 118 ASN A CA 1
ATOM 997 C C . ASN A 1 118 ? -9.266 8.098 -8.844 1.00 51.69 118 ASN A C 1
ATOM 999 O O . ASN A 1 118 ? -10.302 7.440 -8.871 1.00 51.69 118 ASN A O 1
ATOM 1003 N N . PHE A 1 119 ? -8.354 7.952 -7.873 1.00 46.78 119 PHE A N 1
ATOM 1004 C CA . PHE A 1 119 ? -8.543 7.075 -6.705 1.00 46.78 119 PHE A CA 1
ATOM 1005 C C . PHE A 1 119 ? -7.998 7.677 -5.415 1.00 46.78 119 PHE A C 1
ATOM 1007 O O . PHE A 1 119 ? -6.746 7.683 -5.267 1.00 46.78 119 PHE A O 1
#